Protein AF-A0A752WBH4-F1 (afdb_monomer_lite)

Secondary structure (DSSP, 8-state):
-HHHHHHHHGGGGTTSSSPPHHHHHHHHHHHHHHHHHS--

Radius of gyration: 13.29 Å; chains: 1; bounding box: 34×11×34 Å

Structure (mmCIF, N/CA/C/O backbone):
data_AF-A0A752WBH4-F1
#
_entry.id   AF-A0A752WBH4-F1
#
loop_
_atom_site.group_PDB
_atom_site.id
_atom_site.type_symbol
_atom_site.label_atom_id
_atom_site.label_alt_id
_atom_site.label_comp_id
_atom_site.label_asym_id
_atom_site.label_entity_id
_atom_site.label_seq_id
_atom_site.pdbx_PDB_ins_code
_atom_site.Cartn_x
_atom_site.Cartn_y
_atom_site.Cartn_z
_atom_site.occupancy
_atom_site.B_iso_or_equiv
_atom_site.auth_seq_id
_atom_site.auth_comp_id
_atom_site.auth_asym_id
_atom_site.auth_atom_id
_atom_site.pdbx_PDB_model_num
ATOM 1 N N . ALA A 1 1 ? -8.095 -2.414 -10.854 1.00 74.75 1 ALA A N 1
ATOM 2 C CA . ALA A 1 1 ? -7.150 -1.419 -11.402 1.00 74.75 1 ALA A CA 1
ATOM 3 C C . ALA A 1 1 ? -6.115 -1.004 -10.354 1.00 74.75 1 ALA A C 1
ATOM 5 O O . ALA A 1 1 ? -4.937 -1.238 -10.572 1.00 74.75 1 ALA A O 1
ATOM 6 N N . GLU A 1 2 ? -6.534 -0.495 -9.193 1.00 79.75 2 GLU A N 1
ATOM 7 C CA . GLU A 1 2 ? -5.651 0.025 -8.131 1.00 79.75 2 GLU A CA 1
ATOM 8 C C . GLU A 1 2 ? -4.580 -0.957 -7.619 1.00 79.75 2 GLU A C 1
ATOM 10 O O . GLU A 1 2 ? -3.401 -0.623 -7.606 1.00 79.75 2 GLU A O 1
ATOM 15 N N . LYS A 1 3 ? -4.955 -2.204 -7.300 1.00 80.81 3 LYS A N 1
ATOM 16 C CA . LYS A 1 3 ? -4.015 -3.235 -6.812 1.00 80.81 3 LYS A CA 1
ATOM 17 C C . LYS A 1 3 ? -2.858 -3.531 -7.781 1.00 80.81 3 LYS A C 1
ATOM 19 O O . LYS A 1 3 ? -1.751 -3.837 -7.347 1.00 80.81 3 LYS A O 1
ATOM 24 N N . ILE A 1 4 ? -3.117 -3.439 -9.088 1.00 84.75 4 ILE A N 1
ATOM 25 C CA . ILE A 1 4 ? -2.095 -3.648 -10.123 1.00 84.75 4 ILE A CA 1
ATOM 26 C C . ILE A 1 4 ? -1.106 -2.479 -10.080 1.00 84.75 4 ILE A C 1
ATOM 28 O O . ILE A 1 4 ? 0.091 -2.703 -9.982 1.00 84.75 4 ILE A O 1
ATOM 32 N N . ILE A 1 5 ? -1.608 -1.242 -10.028 1.00 85.25 5 ILE A N 1
ATOM 33 C CA . ILE A 1 5 ? -0.778 -0.033 -9.944 1.00 85.25 5 ILE A CA 1
ATOM 34 C C . ILE A 1 5 ? 0.072 -0.044 -8.670 1.00 85.25 5 ILE A C 1
ATOM 36 O O . ILE A 1 5 ? 1.272 0.186 -8.748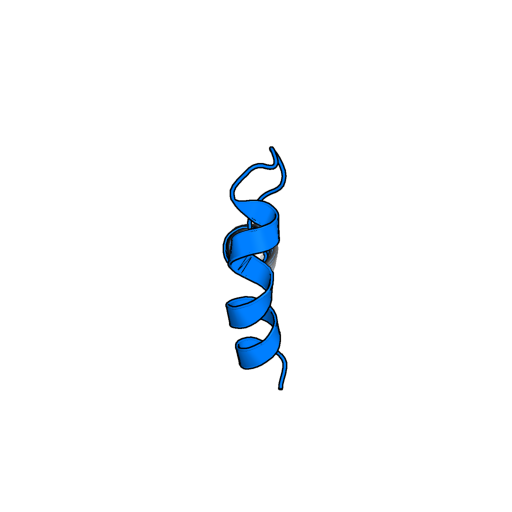 1.00 85.25 5 ILE A O 1
ATOM 40 N N . MET A 1 6 ? -0.514 -0.372 -7.514 1.00 86.25 6 MET A N 1
ATOM 41 C CA . MET A 1 6 ? 0.227 -0.464 -6.251 1.00 86.25 6 MET A CA 1
ATOM 42 C C . MET A 1 6 ? 1.369 -1.480 -6.315 1.00 86.25 6 MET A C 1
ATOM 44 O O . MET A 1 6 ? 2.414 -1.235 -5.731 1.00 86.25 6 MET A O 1
ATOM 48 N N . THR A 1 7 ? 1.194 -2.586 -7.041 1.00 85.25 7 THR A N 1
ATOM 49 C CA . THR A 1 7 ? 2.246 -3.600 -7.203 1.00 85.25 7 THR A CA 1
ATOM 50 C C . THR A 1 7 ? 3.382 -3.080 -8.087 1.00 85.25 7 THR A C 1
ATOM 52 O O . THR A 1 7 ? 4.546 -3.204 -7.718 1.00 85.25 7 THR A O 1
ATOM 55 N N . GLU A 1 8 ? 3.053 -2.435 -9.208 1.00 88.31 8 GLU A N 1
ATOM 56 C CA . GLU A 1 8 ? 4.046 -1.929 -10.166 1.00 88.31 8 GLU A CA 1
ATOM 57 C C . GLU A 1 8 ? 4.879 -0.766 -9.613 1.00 88.31 8 GLU A C 1
ATOM 59 O O . GLU A 1 8 ? 6.047 -0.619 -9.964 1.00 88.31 8 GLU A O 1
ATOM 64 N N . VAL A 1 9 ? 4.305 0.068 -8.739 1.00 86.19 9 VAL A N 1
ATOM 65 C CA . VAL A 1 9 ? 5.004 1.253 -8.214 1.00 86.19 9 VAL A CA 1
ATOM 66 C C . VAL A 1 9 ? 5.834 0.975 -6.962 1.00 86.19 9 VAL A C 1
ATOM 68 O O . VAL A 1 9 ? 6.679 1.800 -6.638 1.00 86.19 9 VAL A O 1
ATOM 71 N N . VAL A 1 10 ? 5.648 -0.159 -6.270 1.00 87.19 10 VAL A N 1
ATOM 72 C CA . VAL A 1 10 ? 6.395 -0.520 -5.041 1.00 87.19 10 VAL A CA 1
ATOM 73 C C . VAL A 1 10 ? 7.914 -0.342 -5.174 1.00 87.19 10 VAL A C 1
ATOM 75 O O . VAL A 1 10 ? 8.495 0.277 -4.281 1.00 87.19 10 VAL A O 1
ATOM 78 N N . PRO A 1 11 ? 8.575 -0.779 -6.266 1.00 88.88 11 PRO A N 1
ATOM 79 C CA . PRO A 1 11 ? 10.020 -0.621 -6.409 1.00 88.88 11 PRO A CA 1
ATOM 80 C C . PRO A 1 11 ? 10.504 0.833 -6.356 1.00 88.88 11 PRO A C 1
ATOM 82 O O . PRO A 1 11 ? 11.616 1.080 -5.899 1.00 88.88 11 PRO A O 1
ATOM 85 N N . LEU A 1 12 ? 9.665 1.800 -6.749 1.00 87.94 12 LEU A N 1
ATOM 86 C CA . LEU A 1 12 ? 9.994 3.232 -6.719 1.00 87.94 12 LEU A CA 1
ATOM 87 C C .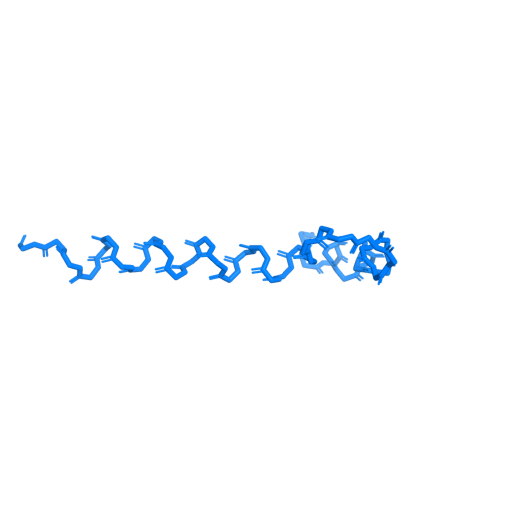 LEU A 1 12 ? 10.144 3.780 -5.291 1.00 87.94 12 LEU A C 1
ATOM 89 O O . LEU A 1 12 ? 10.728 4.843 -5.096 1.00 87.94 12 LEU A O 1
ATOM 93 N N . PHE A 1 13 ? 9.621 3.062 -4.296 1.00 88.38 13 PHE A N 1
ATOM 94 C CA . PHE A 1 13 ? 9.668 3.447 -2.887 1.00 88.38 13 PHE A CA 1
ATOM 95 C C . PHE A 1 13 ? 10.785 2.726 -2.118 1.00 88.38 13 PHE A C 1
ATOM 97 O O . PHE A 1 13 ? 11.070 3.108 -0.989 1.00 88.38 13 PHE A O 1
ATOM 104 N N . ASN A 1 14 ? 11.455 1.729 -2.712 1.00 81.88 14 ASN A N 1
ATOM 105 C CA . ASN A 1 14 ? 12.440 0.892 -2.013 1.00 81.88 14 ASN A CA 1
ATOM 106 C C . ASN A 1 14 ? 13.711 1.643 -1.581 1.00 81.88 14 ASN A C 1
ATOM 108 O O . ASN A 1 14 ? 14.327 1.271 -0.586 1.00 81.88 14 ASN A O 1
ATOM 112 N N . GLU A 1 15 ? 14.1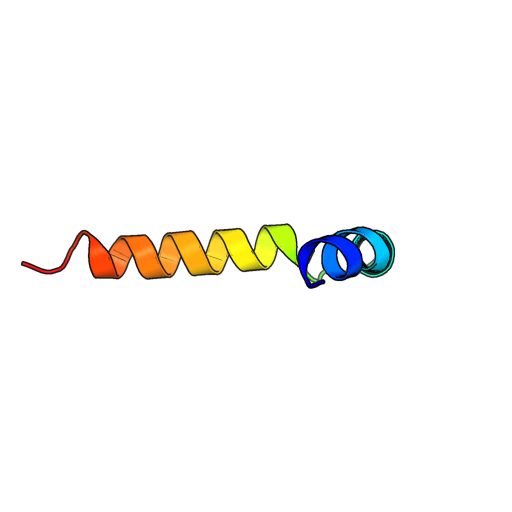10 2.685 -2.313 1.00 82.94 15 GLU A N 1
ATOM 113 C CA . GLU A 1 15 ? 15.309 3.489 -2.012 1.00 82.94 15 GLU A CA 1
ATOM 114 C C . GLU A 1 15 ? 14.977 4.835 -1.349 1.00 82.94 15 GLU A C 1
ATOM 116 O O . GLU A 1 15 ? 15.857 5.661 -1.106 1.00 82.94 15 GLU A O 1
ATOM 121 N N . CYS A 1 16 ? 13.701 5.075 -1.047 1.00 81.31 16 CYS A N 1
ATOM 122 C CA . CYS A 1 16 ? 13.233 6.307 -0.434 1.00 81.31 16 CYS A CA 1
ATOM 123 C C . CYS A 1 16 ? 12.847 6.067 1.031 1.00 81.31 16 CYS A C 1
ATOM 125 O O . CYS A 1 16 ? 12.409 4.987 1.409 1.00 81.31 16 CYS A O 1
ATOM 127 N N . ALA A 1 17 ? 12.935 7.105 1.865 1.00 88.19 17 ALA A N 1
ATOM 128 C CA . ALA A 1 17 ? 12.412 7.065 3.233 1.00 88.19 17 ALA A CA 1
ATOM 129 C C . ALA A 1 17 ? 10.867 7.054 3.295 1.00 88.19 17 ALA A C 1
ATOM 131 O O . ALA A 1 17 ? 10.296 6.956 4.382 1.00 88.19 17 ALA A O 1
ATOM 132 N N . MET A 1 18 ? 10.183 7.201 2.153 1.00 92.19 18 MET A N 1
ATOM 133 C CA . MET A 1 18 ? 8.726 7.137 2.082 1.00 92.19 18 MET A CA 1
ATOM 134 C C . MET A 1 18 ? 8.222 5.694 2.227 1.00 92.19 18 MET A C 1
ATOM 136 O O . MET A 1 18 ? 8.779 4.790 1.606 1.00 92.19 18 MET A O 1
ATOM 140 N N . PRO A 1 19 ? 7.137 5.466 2.989 1.00 89.38 19 PRO A N 1
ATOM 141 C CA . PRO A 1 19 ? 6.525 4.150 3.084 1.00 89.38 19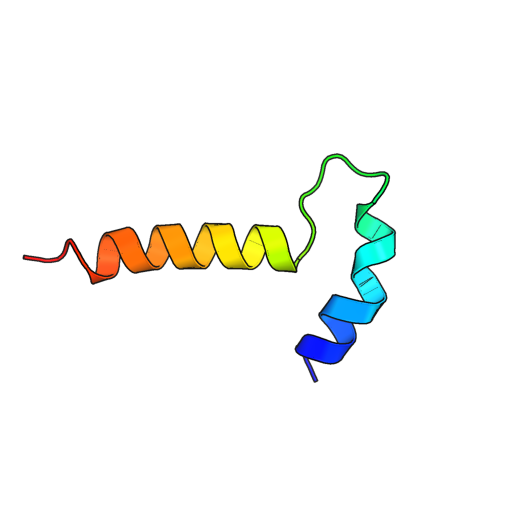 PRO A CA 1
ATOM 142 C C . PRO A 1 19 ? 5.961 3.723 1.727 1.00 89.38 19 PRO A C 1
ATOM 144 O O . PRO A 1 19 ? 5.463 4.543 0.952 1.00 89.38 19 PRO A O 1
ATOM 147 N N . THR A 1 20 ? 5.984 2.419 1.464 1.00 91.12 20 THR A N 1
ATOM 148 C CA . THR A 1 20 ? 5.314 1.855 0.287 1.00 91.12 20 THR A CA 1
ATOM 149 C C . THR A 1 20 ? 3.807 2.143 0.339 1.00 91.12 20 THR A C 1
ATOM 151 O O . THR A 1 20 ? 3.242 2.278 1.434 1.00 91.12 20 THR A O 1
ATOM 154 N N . PRO A 1 21 ? 3.109 2.165 -0.812 1.00 89.38 21 PRO A N 1
ATOM 155 C CA . PRO A 1 21 ? 1.661 2.371 -0.841 1.00 89.38 21 PRO A CA 1
ATOM 156 C C . PRO A 1 21 ? 0.895 1.420 0.090 1.00 89.38 21 PRO A C 1
ATOM 158 O O . PRO A 1 21 ? -0.028 1.844 0.781 1.00 89.38 21 PRO A O 1
ATOM 161 N N . GLN A 1 22 ? 1.325 0.156 0.178 1.00 88.12 22 GLN A N 1
ATOM 162 C CA . GLN A 1 22 ? 0.701 -0.842 1.045 1.00 88.12 22 GLN A CA 1
ATOM 163 C C . GLN A 1 22 ? 0.922 -0.547 2.535 1.00 88.12 22 GLN A C 1
ATOM 165 O O . GLN A 1 22 ? -0.017 -0.636 3.324 1.00 88.12 22 GLN A O 1
ATOM 170 N N . GLN A 1 23 ? 2.140 -0.163 2.930 1.00 90.38 23 GLN A N 1
ATOM 171 C CA . GLN A 1 23 ? 2.423 0.235 4.314 1.00 90.38 23 GLN A CA 1
ATOM 172 C C . GLN A 1 23 ? 1.607 1.470 4.709 1.00 90.38 23 GLN A C 1
ATOM 174 O O . GLN A 1 23 ? 1.046 1.522 5.801 1.00 90.38 23 GLN A O 1
ATOM 179 N N . PHE A 1 24 ? 1.501 2.449 3.810 1.00 92.50 24 PHE A N 1
ATOM 180 C CA . PHE A 1 24 ? 0.718 3.654 4.053 1.00 92.50 24 PHE A CA 1
ATOM 181 C C . PHE A 1 24 ? -0.781 3.353 4.189 1.00 92.50 24 PHE A C 1
ATOM 183 O O . PHE A 1 24 ? -1.418 3.827 5.131 1.00 92.50 24 PHE A O 1
ATOM 190 N N . GLN A 1 25 ? -1.330 2.506 3.314 1.00 91.88 25 GLN A N 1
ATOM 191 C CA . GLN A 1 25 ? -2.719 2.054 3.402 1.00 91.88 25 GLN A CA 1
ATOM 192 C C . GLN A 1 25 ? -3.011 1.390 4.755 1.00 91.88 25 GLN A C 1
ATOM 194 O O . GLN A 1 25 ? -3.985 1.746 5.414 1.00 91.88 25 GLN A O 1
ATOM 199 N N . GLN A 1 26 ? -2.139 0.489 5.215 1.00 93.88 26 GLN A N 1
ATOM 200 C CA . GLN A 1 26 ? -2.306 -0.188 6.505 1.00 93.88 26 GLN A CA 1
ATOM 201 C C . GLN A 1 26 ? -2.279 0.782 7.693 1.00 93.88 26 GLN A C 1
ATOM 203 O O . GLN A 1 26 ? -3.041 0.619 8.646 1.00 93.88 26 GLN A O 1
ATOM 208 N N . ILE A 1 27 ? -1.425 1.811 7.652 1.00 95.56 27 ILE A N 1
ATOM 209 C CA . ILE A 1 27 ? -1.391 2.851 8.690 1.00 95.56 27 ILE A CA 1
ATOM 210 C C . ILE A 1 27 ? -2.739 3.577 8.755 1.00 95.56 27 ILE A C 1
ATOM 212 O O . ILE A 1 27 ? -3.295 3.738 9.843 1.00 95.56 27 ILE A O 1
ATOM 216 N N . LEU A 1 28 ? -3.285 3.977 7.604 1.00 95.25 28 LEU A N 1
AT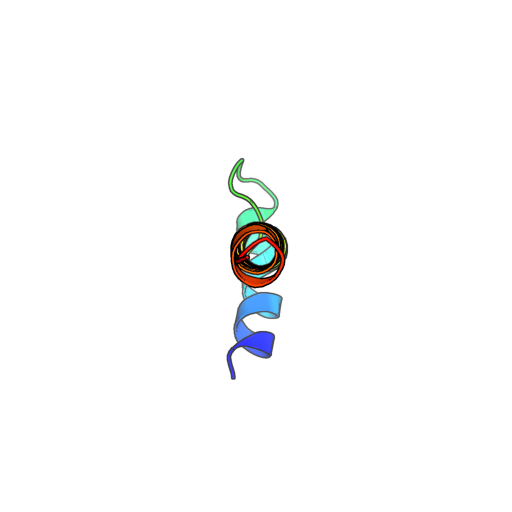OM 217 C CA . LEU A 1 28 ? -4.578 4.656 7.536 1.00 95.25 28 LEU A CA 1
ATOM 218 C C . LEU A 1 28 ? -5.728 3.761 8.001 1.00 95.25 28 LEU A C 1
ATOM 220 O O . LEU A 1 28 ? -6.568 4.218 8.772 1.00 95.25 28 LEU A O 1
ATOM 224 N N . GLU A 1 29 ? -5.748 2.492 7.594 1.00 94.50 29 GLU A N 1
ATOM 225 C CA . GLU A 1 29 ? -6.757 1.523 8.034 1.00 94.50 29 GLU A CA 1
ATOM 226 C C . GLU A 1 29 ? -6.724 1.330 9.552 1.00 94.50 29 GLU A C 1
ATOM 228 O O . GLU A 1 29 ? -7.767 1.356 10.200 1.00 94.50 29 GLU A O 1
ATOM 233 N N . ASN A 1 30 ? -5.538 1.220 10.152 1.00 94.44 30 ASN A N 1
ATOM 234 C CA . ASN A 1 30 ? -5.400 1.097 11.603 1.00 94.44 30 ASN A CA 1
ATOM 235 C C . ASN A 1 30 ? -5.891 2.346 12.345 1.00 94.44 30 ASN A C 1
ATOM 237 O O . ASN A 1 30 ? -6.562 2.233 13.374 1.00 94.44 30 ASN A O 1
ATOM 241 N N . ILE A 1 31 ? -5.591 3.539 11.821 1.00 95.38 31 ILE A N 1
ATOM 242 C CA . ILE A 1 31 ? -6.094 4.803 12.370 1.00 95.38 31 ILE A CA 1
ATOM 243 C C . ILE A 1 31 ? -7.620 4.844 12.257 1.00 95.38 31 ILE A C 1
ATOM 245 O O . ILE A 1 31 ? -8.293 5.083 13.256 1.00 95.38 31 ILE A O 1
ATOM 249 N N . ALA A 1 32 ? -8.176 4.562 11.080 1.00 94.69 32 ALA A N 1
ATOM 250 C CA . ALA A 1 32 ? -9.617 4.554 10.857 1.00 94.69 32 ALA A CA 1
ATOM 251 C C . ALA A 1 32 ? -10.322 3.554 11.784 1.00 94.69 32 ALA A C 1
ATOM 253 O O . ALA A 1 32 ? -11.255 3.925 12.495 1.00 94.69 32 ALA A O 1
ATOM 254 N N . ASN A 1 33 ? -9.821 2.319 11.863 1.00 93.88 33 ASN A N 1
ATOM 255 C CA . ASN A 1 33 ? -10.361 1.273 12.728 1.00 93.88 33 ASN A CA 1
ATOM 256 C C . ASN A 1 33 ? -10.332 1.676 14.203 1.00 93.88 33 ASN A C 1
ATOM 258 O O . ASN A 1 33 ? -11.299 1.421 14.917 1.00 93.88 33 ASN A O 1
ATOM 262 N N . LYS A 1 34 ? -9.279 2.366 14.660 1.00 94.00 34 LYS A N 1
ATOM 263 C CA . LYS A 1 34 ? -9.230 2.910 16.022 1.00 94.00 34 LYS A CA 1
ATOM 264 C C . LYS A 1 34 ? -10.416 3.836 16.301 1.00 94.00 34 LYS A C 1
ATOM 266 O O . LYS A 1 34 ? -10.986 3.742 17.381 1.00 94.00 34 LYS A O 1
ATOM 271 N N . TYR A 1 35 ? -10.803 4.705 15.372 1.00 91.94 35 TYR A N 1
ATOM 272 C CA . TYR A 1 35 ? -11.922 5.634 15.577 1.00 91.94 35 TYR A CA 1
ATOM 273 C C . TYR A 1 35 ? -13.300 4.997 15.335 1.00 91.94 35 TYR A C 1
ATOM 275 O O . TYR A 1 35 ? -14.257 5.354 16.019 1.00 91.94 35 TYR A O 1
ATOM 283 N N . ILE A 1 36 ? -13.399 4.022 14.426 1.00 89.75 36 ILE A N 1
ATOM 284 C CA . ILE A 1 36 ? -14.634 3.261 14.168 1.00 89.75 36 ILE A CA 1
ATOM 285 C C . ILE A 1 36 ? -14.971 2.322 15.336 1.00 89.75 36 ILE A C 1
ATOM 287 O O . ILE A 1 36 ? -16.136 2.131 15.652 1.00 89.75 36 ILE A O 1
ATOM 291 N N . GLN A 1 37 ? -13.972 1.702 15.970 1.00 82.25 37 GLN A N 1
ATOM 292 C CA . GLN A 1 37 ? -14.196 0.732 17.052 1.00 82.25 37 GLN A CA 1
ATOM 293 C C . GLN A 1 37 ? -14.272 1.381 18.442 1.00 82.25 37 GLN A C 1
ATOM 295 O O . GLN A 1 37 ? -14.856 0.799 19.347 1.00 82.25 37 GLN A O 1
ATOM 300 N N . ASN A 1 38 ? -13.688 2.572 18.628 1.00 70.56 38 ASN A N 1
ATOM 301 C CA . ASN A 1 38 ? -13.757 3.322 19.892 1.00 70.56 38 ASN A CA 1
ATOM 302 C C . ASN A 1 38 ? -14.821 4.432 19.869 1.00 70.56 38 ASN A C 1
ATOM 304 O O . ASN A 1 38 ? -14.712 5.396 20.628 1.00 70.56 38 ASN A O 1
ATOM 308 N N . THR A 1 39 ? -15.821 4.337 18.991 1.00 58.22 39 THR A N 1
ATOM 309 C CA . THR A 1 39 ? -17.027 5.166 19.0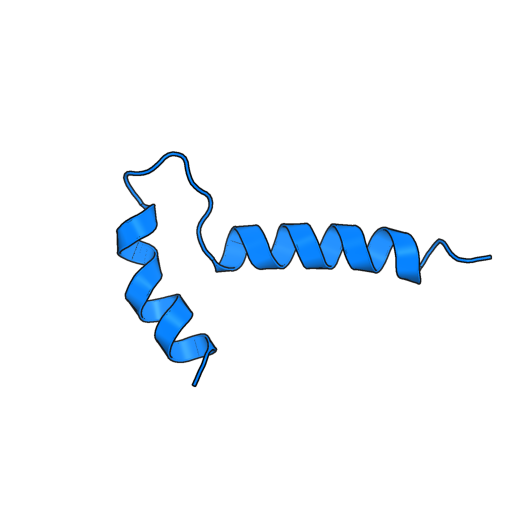91 1.00 58.22 39 THR A CA 1
ATOM 310 C C . THR A 1 39 ? -17.936 4.544 20.164 1.00 58.22 39 THR A C 1
ATOM 312 O O . THR A 1 39 ? -18.307 3.382 19.998 1.00 58.22 39 THR A O 1
ATOM 315 N N . PRO A 1 40 ? -18.230 5.242 21.282 1.00 62.41 40 PRO A N 1
ATOM 316 C CA . PRO A 1 40 ? -19.218 4.789 22.264 1.00 62.41 40 PRO A CA 1
ATOM 317 C C . PRO A 1 40 ? -20.623 4.681 21.666 1.00 62.41 40 PRO A C 1
ATOM 319 O O . PRO A 1 40 ? -20.929 5.471 20.741 1.00 62.41 40 PRO A O 1
#

Foldseek 3Di:
DVVVVLVVCQVVCPPPPDDRPVVVVVVVVVVVCVCVVPDD

InterPro domains:
  IPR016019 Guanine nucleotide exchange factor SopE, GEF domain [PF07487] (1-38)
  IPR035949 SopE-like, GEF domain superfamily [G3DSA:1.10.4120.10] (1-40)
  IPR035949 SopE-like, GEF domain superfamily [SSF81832] (1-39)

Organism: Salmonella enterica (NCBI:txid28901)

Sequence (40 aa):
AEKIIMTEVVPLFNECAMPTPQQFQQILENIANKYIQNTP

pLDDT: mean 86.74, std 8.28, range [58.22, 95.56]